Protein AF-A0A0M3IXS5-F1 (afdb_monomer)

Mean predicted aligned error: 4.79 Å

Radius of gyration: 13.01 Å; Cα contacts (8 Å, |Δi|>4): 58; chains: 1; bounding box: 32×35×32 Å

Structure (mmCIF, N/CA/C/O backbone):
data_AF-A0A0M3IXS5-F1
#
_entry.id   AF-A0A0M3IXS5-F1
#
loop_
_atom_site.group_PDB
_atom_site.id
_atom_site.type_symbol
_atom_site.label_atom_id
_atom_site.label_alt_id
_atom_site.label_comp_id
_atom_site.label_asym_id
_atom_site.label_entity_id
_atom_site.label_seq_id
_atom_site.pdbx_PDB_ins_code
_atom_site.Cartn_x
_atom_site.Cartn_y
_atom_site.Cartn_z
_atom_site.occupancy
_atom_site.B_iso_or_equiv
_atom_site.auth_seq_id
_atom_site.auth_comp_id
_atom_site.auth_asym_id
_atom_site.auth_atom_id
_atom_site.pdbx_PDB_model_num
ATOM 1 N N . MET A 1 1 ? 8.766 -19.323 12.053 1.00 35.88 1 MET A N 1
ATOM 2 C CA . MET A 1 1 ? 7.437 -18.855 11.611 1.00 35.88 1 MET A CA 1
ATOM 3 C C . MET A 1 1 ? 7.546 -17.342 11.543 1.00 35.88 1 MET A C 1
ATOM 5 O O . MET A 1 1 ? 7.684 -16.730 12.591 1.00 35.88 1 MET A O 1
ATOM 9 N N . HIS A 1 2 ? 7.694 -16.763 10.348 1.00 39.75 2 HIS A N 1
ATOM 10 C CA . HIS A 1 2 ? 7.790 -15.307 10.217 1.00 39.75 2 HIS A CA 1
ATOM 11 C C . HIS A 1 2 ? 6.407 -14.740 10.529 1.00 39.75 2 HIS A C 1
ATOM 13 O O . HIS A 1 2 ? 5.487 -14.898 9.733 1.00 39.75 2 HIS A O 1
ATOM 19 N N . VAL A 1 3 ? 6.251 -14.154 11.712 1.00 43.47 3 VAL A N 1
ATOM 20 C CA . VAL A 1 3 ? 5.142 -13.242 11.969 1.00 43.47 3 VAL A CA 1
ATOM 21 C C . VAL A 1 3 ? 5.447 -12.037 11.092 1.00 43.47 3 VAL A C 1
ATOM 23 O O . VAL A 1 3 ? 6.431 -11.337 11.314 1.00 43.47 3 VAL A O 1
ATOM 26 N N . SER A 1 4 ? 4.716 -11.877 9.998 1.00 57.75 4 SER A N 1
ATOM 27 C CA . SER A 1 4 ? 4.699 -10.608 9.290 1.00 57.75 4 SER A CA 1
ATOM 28 C C . SER A 1 4 ? 4.144 -9.580 10.275 1.00 57.75 4 SER A C 1
ATOM 30 O O . SER A 1 4 ? 2.976 -9.666 10.631 1.00 57.75 4 SER A O 1
ATOM 32 N N . ASP A 1 5 ? 4.981 -8.642 10.730 1.00 72.81 5 ASP A N 1
ATOM 33 C CA . ASP A 1 5 ? 4.638 -7.558 11.679 1.00 72.81 5 ASP A CA 1
ATOM 34 C C . ASP A 1 5 ? 3.503 -6.629 11.196 1.00 72.81 5 ASP A C 1
ATOM 36 O O . ASP A 1 5 ? 3.135 -5.674 11.875 1.00 72.81 5 ASP A O 1
ATOM 40 N N . LEU A 1 6 ? 2.957 -6.881 10.007 1.00 85.88 6 LEU A N 1
ATOM 41 C CA . LEU A 1 6 ? 1.911 -6.093 9.387 1.00 85.88 6 LEU A CA 1
ATOM 42 C C . LEU A 1 6 ? 0.639 -6.938 9.276 1.00 85.88 6 LEU A C 1
ATOM 44 O O . LEU A 1 6 ? 0.587 -7.887 8.491 1.00 85.88 6 LEU A O 1
ATOM 48 N N . ASP A 1 7 ? -0.379 -6.573 10.054 1.00 94.31 7 ASP A N 1
ATOM 49 C CA . ASP A 1 7 ? -1.723 -7.149 9.971 1.00 94.31 7 ASP A CA 1
ATOM 50 C C . ASP A 1 7 ? -2.470 -6.528 8.782 1.00 94.31 7 ASP A C 1
ATOM 52 O O . ASP A 1 7 ? -3.246 -5.579 8.916 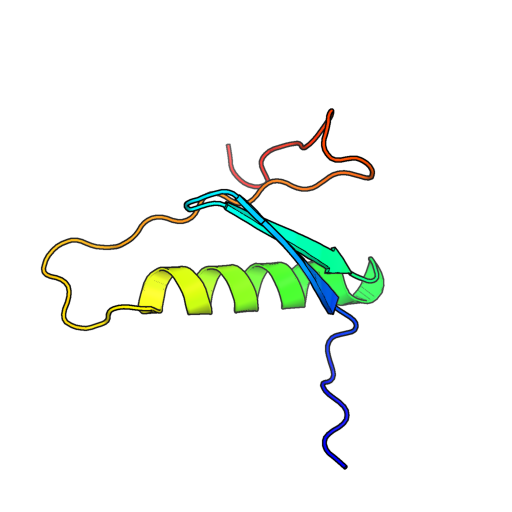1.00 94.31 7 ASP A O 1
ATOM 56 N N . ALA A 1 8 ? -2.119 -7.002 7.587 1.00 94.31 8 ALA A N 1
ATOM 57 C CA . ALA A 1 8 ? -2.653 -6.550 6.312 1.00 94.31 8 ALA A CA 1
ATOM 58 C C . ALA A 1 8 ? -2.754 -7.719 5.326 1.00 94.31 8 ALA A C 1
ATOM 60 O O . ALA A 1 8 ? -1.893 -8.604 5.284 1.00 94.31 8 ALA A O 1
ATOM 61 N N . ARG A 1 9 ? -3.789 -7.709 4.487 1.00 95.62 9 ARG A N 1
ATOM 62 C CA . ARG A 1 9 ? -4.068 -8.746 3.496 1.00 95.62 9 ARG A CA 1
ATOM 63 C C . ARG A 1 9 ? -4.596 -8.134 2.203 1.00 95.62 9 ARG A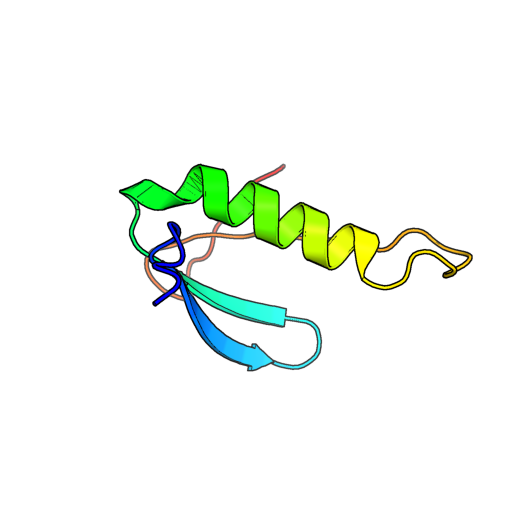 C 1
ATOM 65 O O . ARG A 1 9 ? -5.508 -7.316 2.211 1.00 95.62 9 ARG A O 1
ATOM 72 N N . ILE A 1 10 ? -4.080 -8.613 1.072 1.00 95.69 10 ILE A N 1
ATOM 73 C CA . ILE A 1 10 ? -4.674 -8.333 -0.239 1.00 95.69 10 ILE A CA 1
ATOM 74 C C . ILE A 1 10 ? -6.006 -9.084 -0.335 1.00 95.69 10 ILE A C 1
ATOM 76 O O . ILE A 1 10 ? -6.045 -10.316 -0.241 1.00 95.69 10 ILE A O 1
ATOM 80 N N . VAL A 1 11 ? -7.091 -8.339 -0.519 1.00 96.38 11 VAL A N 1
ATOM 81 C CA . VAL A 1 11 ? -8.447 -8.879 -0.681 1.00 96.38 11 VAL A CA 1
ATOM 82 C C . VAL A 1 11 ? -8.755 -9.108 -2.154 1.00 96.38 11 VAL A C 1
ATOM 84 O O . VAL A 1 11 ? -9.389 -10.104 -2.500 1.00 96.38 11 VAL A O 1
ATOM 87 N N . MET A 1 12 ? -8.293 -8.208 -3.026 1.00 95.56 12 MET A N 1
ATOM 88 C CA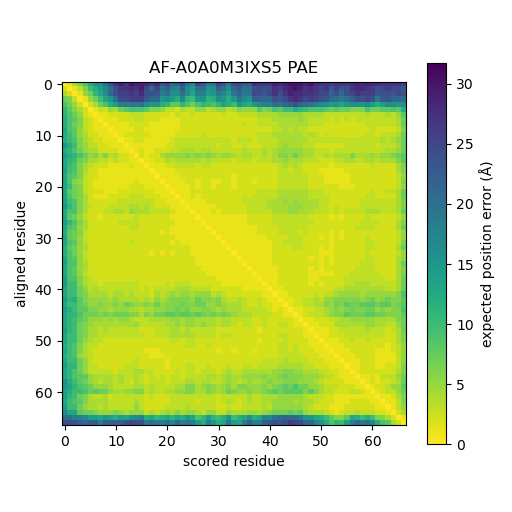 . MET A 1 12 ? -8.576 -8.268 -4.456 1.00 95.56 12 MET A CA 1
ATOM 89 C C . MET A 1 12 ? -7.561 -7.477 -5.279 1.00 95.56 12 MET A C 1
ATOM 91 O O . MET A 1 12 ? -6.941 -6.536 -4.789 1.00 95.56 12 MET A O 1
ATOM 95 N N . GLN A 1 13 ? -7.451 -7.840 -6.554 1.00 96.81 13 GLN A N 1
ATOM 96 C CA . GLN A 1 13 ? -6.800 -7.043 -7.582 1.00 96.81 13 GLN A CA 1
ATOM 97 C C . GLN A 1 13 ? -7.806 -6.743 -8.699 1.00 96.81 13 GLN A C 1
ATOM 99 O O . GLN A 1 13 ? -8.500 -7.649 -9.166 1.00 96.81 13 GLN A O 1
ATOM 104 N N . VAL A 1 14 ? -7.860 -5.488 -9.140 1.00 95.00 14 VAL A N 1
ATOM 105 C CA . VAL A 1 14 ? -8.682 -5.028 -10.263 1.00 95.00 14 VAL A CA 1
ATOM 106 C C . VAL A 1 14 ? -7.773 -4.277 -11.224 1.00 95.00 14 VAL A C 1
ATOM 108 O O . VAL A 1 14 ? -7.466 -3.113 -11.013 1.00 95.00 14 VAL A O 1
ATOM 111 N N . HIS A 1 15 ? -7.322 -4.956 -12.280 1.00 93.94 15 HIS A N 1
ATOM 112 C CA . HIS A 1 15 ? -6.333 -4.412 -13.216 1.00 93.94 15 HIS A CA 1
ATOM 113 C C . HIS A 1 15 ? -5.043 -3.945 -12.504 1.00 93.94 15 HIS A C 1
ATOM 115 O O . HIS A 1 15 ? -4.287 -4.780 -11.999 1.00 93.94 15 HIS A O 1
ATOM 121 N N . ASP A 1 16 ? -4.787 -2.639 -12.499 1.00 92.00 16 ASP A N 1
ATOM 122 C CA . ASP A 1 16 ? -3.653 -1.953 -11.877 1.00 92.00 16 ASP A CA 1
ATOM 123 C C . ASP A 1 16 ? -3.911 -1.540 -10.415 1.00 92.00 16 ASP A C 1
ATOM 125 O O . ASP A 1 16 ? -2.997 -1.065 -9.742 1.00 92.00 16 ASP A O 1
ATOM 129 N N . GLU A 1 17 ? -5.119 -1.775 -9.896 1.00 95.38 17 GLU A N 1
ATOM 130 C CA . GLU A 1 17 ? -5.505 -1.490 -8.515 1.00 95.38 17 GLU A CA 1
ATOM 131 C C . GLU A 1 17 ? -5.405 -2.740 -7.626 1.00 95.38 17 GLU A C 1
ATOM 133 O O . GLU A 1 17 ? -5.830 -3.841 -7.995 1.00 95.38 17 GLU A O 1
ATOM 138 N N . VAL A 1 18 ? -4.867 -2.564 -6.416 1.00 96.44 18 VAL A N 1
ATOM 139 C CA . VAL A 1 18 ? -4.783 -3.602 -5.379 1.00 96.44 18 VAL A CA 1
ATOM 140 C C . VAL A 1 18 ? -5.570 -3.138 -4.157 1.00 96.44 18 VAL A C 1
ATOM 142 O O . VAL A 1 18 ? -5.267 -2.100 -3.575 1.00 96.44 18 VAL A O 1
ATOM 145 N N . ILE A 1 19 ? -6.558 -3.932 -3.746 1.00 96.25 19 ILE A N 1
ATOM 146 C CA . ILE A 1 19 ? -7.376 -3.677 -2.558 1.00 96.25 19 ILE A CA 1
ATOM 147 C C . ILE A 1 19 ? -6.779 -4.429 -1.377 1.00 96.25 19 ILE A C 1
ATOM 149 O O . ILE A 1 19 ? -6.680 -5.661 -1.393 1.00 96.25 19 ILE A O 1
ATOM 153 N N . VAL A 1 20 ? -6.414 -3.684 -0.339 1.00 96.75 20 VAL A N 1
ATOM 154 C CA . VAL A 1 20 ? -5.823 -4.220 0.887 1.00 96.75 20 VAL A CA 1
ATOM 155 C C . VAL A 1 20 ? -6.755 -3.934 2.056 1.00 96.75 20 VAL A C 1
ATOM 157 O O . VAL A 1 20 ? -7.142 -2.791 2.285 1.00 96.75 20 VAL A O 1
ATOM 160 N N . GLU A 1 21 ? -7.096 -4.978 2.800 1.00 96.56 21 GLU A N 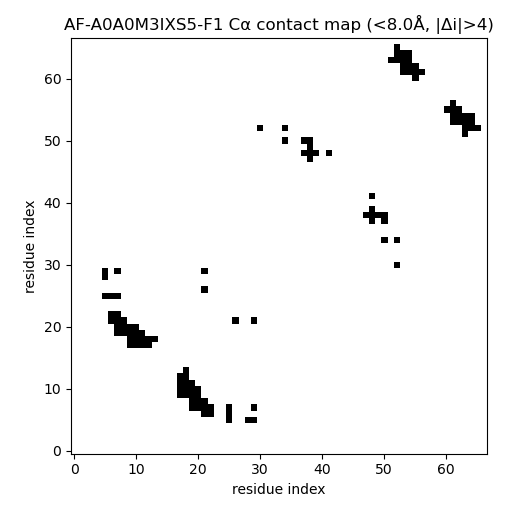1
ATOM 161 C CA . GLU A 1 21 ? -7.717 -4.866 4.118 1.00 96.56 21 GLU A CA 1
ATOM 162 C C . GLU A 1 21 ? -6.618 -4.970 5.168 1.00 96.56 21 GLU A C 1
ATOM 164 O O . GLU A 1 21 ? -5.724 -5.812 5.062 1.00 96.56 21 GLU A O 1
ATOM 169 N N . LEU A 1 22 ? -6.647 -4.092 6.162 1.00 95.62 22 LEU A N 1
ATOM 170 C CA . LEU A 1 22 ? -5.615 -4.027 7.186 1.00 95.62 22 LEU A CA 1
ATOM 171 C C . LEU A 1 22 ? -6.171 -3.495 8.499 1.00 95.62 22 LEU A C 1
ATOM 173 O O . LEU A 1 22 ? -7.176 -2.785 8.524 1.00 95.62 22 LEU A O 1
ATOM 177 N N . ASN A 1 23 ? -5.477 -3.813 9.584 1.00 94.94 23 ASN A N 1
ATOM 178 C CA . ASN A 1 23 ? -5.743 -3.241 10.893 1.00 94.94 23 ASN A CA 1
ATOM 179 C C . ASN A 1 23 ? -5.298 -1.774 10.937 1.00 94.94 23 ASN A C 1
ATOM 181 O O . ASN A 1 23 ? -4.159 -1.466 10.581 1.00 94.94 23 ASN A O 1
ATOM 185 N N . GLU A 1 24 ? -6.156 -0.874 11.424 1.00 93.69 24 GLU A N 1
ATOM 186 C CA . GLU A 1 24 ? -5.857 0.563 11.528 1.00 93.69 24 GLU A CA 1
ATOM 187 C C . GLU A 1 24 ? -4.547 0.852 12.279 1.00 93.69 24 GLU A C 1
ATOM 189 O O . GLU A 1 24 ? -3.829 1.790 11.930 1.00 93.69 24 GLU A O 1
ATOM 194 N N . ALA A 1 25 ? -4.176 0.012 13.252 1.00 94.62 25 ALA A N 1
ATOM 195 C CA . ALA A 1 25 ? -2.916 0.136 13.985 1.00 94.62 25 ALA A CA 1
ATOM 196 C C . ALA A 1 25 ? -1.670 0.027 13.083 1.00 94.62 25 ALA A C 1
ATOM 198 O O . ALA A 1 25 ? -0.615 0.563 13.419 1.00 94.62 25 ALA A O 1
ATOM 199 N N . CYS A 1 26 ? -1.786 -0.644 11.936 1.00 93.56 26 CYS A N 1
ATOM 200 C CA . CYS A 1 26 ? -0.715 -0.847 10.963 1.00 93.56 26 CYS A CA 1
ATOM 201 C C . CYS A 1 26 ? -0.791 0.121 9.770 1.00 93.56 26 CYS A C 1
ATOM 203 O O . CYS A 1 26 ? 0.027 0.004 8.857 1.00 93.56 26 CYS A O 1
ATOM 205 N N . PHE A 1 27 ? -1.748 1.057 9.750 1.00 93.81 27 PHE A N 1
ATOM 206 C CA . PHE A 1 27 ? -2.076 1.873 8.576 1.00 93.81 27 PHE A CA 1
ATOM 207 C C . PHE A 1 27 ? -0.868 2.605 7.978 1.00 93.81 27 PHE A C 1
ATOM 209 O O . PHE A 1 27 ? -0.558 2.427 6.803 1.00 93.81 27 PHE A O 1
ATOM 216 N N . SER A 1 28 ? -0.145 3.382 8.787 1.00 93.12 28 SER A N 1
ATOM 217 C CA . SER A 1 28 ? 0.998 4.179 8.320 1.00 93.12 28 SER A CA 1
ATOM 218 C C . SER A 1 28 ? 2.115 3.309 7.740 1.00 93.12 28 SER A C 1
ATOM 220 O O . SER A 1 28 ? 2.594 3.560 6.636 1.00 93.12 28 SER A O 1
ATOM 222 N N . THR A 1 29 ? 2.486 2.242 8.449 1.00 93.69 29 THR A N 1
ATOM 223 C CA . THR A 1 29 ? 3.521 1.298 8.008 1.00 93.69 29 THR A CA 1
ATOM 224 C C . THR A 1 29 ? 3.101 0.534 6.755 1.00 93.69 29 THR A C 1
ATOM 226 O O . THR A 1 29 ? 3.938 0.248 5.899 1.00 93.69 29 THR A O 1
ATOM 229 N N . ALA A 1 30 ? 1.817 0.192 6.627 1.00 94.25 30 ALA A N 1
ATOM 230 C CA . ALA A 1 30 ? 1.299 -0.494 5.454 1.00 94.25 30 ALA A CA 1
ATOM 231 C C . ALA A 1 30 ? 1.354 0.405 4.218 1.00 94.25 30 ALA A C 1
ATOM 233 O O . ALA A 1 30 ? 1.868 -0.029 3.191 1.00 94.25 30 ALA A O 1
ATOM 234 N N . VAL A 1 31 ? 0.888 1.651 4.336 1.00 94.81 31 VAL A N 1
ATOM 235 C CA . VAL A 1 31 ? 0.919 2.639 3.249 1.00 94.81 31 VAL A CA 1
ATOM 236 C C . VAL A 1 31 ? 2.347 2.841 2.747 1.00 94.81 31 VAL A C 1
ATOM 238 O O . VAL A 1 31 ? 2.589 2.659 1.559 1.00 94.81 31 VAL A O 1
ATOM 241 N N . GLU A 1 32 ? 3.304 3.105 3.642 1.00 94.75 32 GLU A N 1
ATOM 242 C CA . GLU A 1 32 ? 4.713 3.313 3.274 1.00 94.75 32 GLU A CA 1
ATOM 243 C C . GLU A 1 32 ? 5.308 2.098 2.541 1.00 94.75 32 GLU A C 1
ATOM 245 O O . GLU A 1 32 ? 5.973 2.231 1.509 1.00 94.75 32 GLU A O 1
ATOM 250 N N . ARG A 1 33 ? 5.049 0.885 3.047 1.00 94.75 33 ARG A N 1
ATOM 251 C CA . ARG A 1 33 ? 5.565 -0.351 2.442 1.00 94.75 33 ARG A CA 1
ATOM 252 C C . ARG A 1 33 ? 4.935 -0.642 1.087 1.00 94.75 33 ARG A C 1
ATOM 254 O O . ARG A 1 33 ? 5.652 -1.053 0.178 1.00 94.75 33 ARG A O 1
ATOM 261 N N . ILE A 1 34 ? 3.622 -0.460 0.961 1.00 95.00 34 ILE A N 1
ATOM 262 C CA . ILE A 1 34 ? 2.892 -0.690 -0.289 1.00 95.00 34 ILE A CA 1
ATOM 263 C C . ILE A 1 34 ? 3.345 0.323 -1.339 1.00 95.00 34 ILE A C 1
ATOM 265 O O . ILE A 1 34 ? 3.684 -0.076 -2.452 1.00 95.00 34 ILE A O 1
ATOM 269 N N . GLU A 1 35 ? 3.425 1.605 -0.977 1.00 95.06 35 GLU A N 1
ATOM 270 C CA . GLU A 1 35 ? 3.883 2.666 -1.873 1.00 95.06 35 GLU A CA 1
ATOM 271 C C . GLU A 1 35 ? 5.294 2.375 -2.385 1.00 95.06 35 GLU A C 1
ATOM 273 O O . GLU A 1 35 ? 5.518 2.306 -3.593 1.00 95.06 35 GLU A O 1
ATOM 278 N N . SER A 1 36 ? 6.230 2.105 -1.473 1.00 94.38 36 SER A N 1
ATOM 279 C CA . SER A 1 36 ? 7.615 1.791 -1.822 1.00 94.38 36 SER A CA 1
ATOM 280 C C . SER A 1 36 ? 7.726 0.543 -2.702 1.00 94.38 36 SER A C 1
ATOM 282 O O . SER A 1 36 ? 8.450 0.554 -3.699 1.00 94.38 36 SER A O 1
ATOM 284 N N . ALA A 1 37 ? 6.983 -0.522 -2.386 1.00 94.56 37 ALA A N 1
ATOM 285 C CA . ALA A 1 37 ? 6.994 -1.747 -3.179 1.00 94.56 37 ALA A CA 1
ATOM 286 C C . ALA A 1 37 ? 6.458 -1.522 -4.601 1.00 94.56 37 ALA A C 1
ATOM 28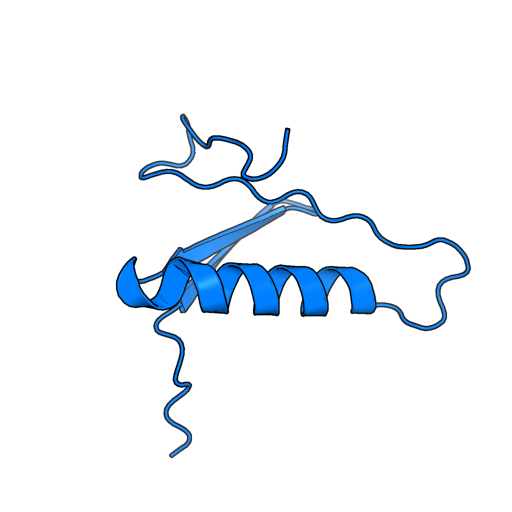8 O O . ALA A 1 37 ? 7.036 -2.037 -5.557 1.00 94.56 37 ALA A O 1
ATOM 289 N N . MET A 1 38 ? 5.384 -0.744 -4.754 1.00 95.12 38 MET A N 1
ATOM 290 C CA . MET A 1 38 ? 4.771 -0.480 -6.056 1.00 95.12 38 MET A CA 1
ATOM 291 C C . MET A 1 38 ? 5.585 0.513 -6.898 1.00 95.12 38 MET A C 1
ATOM 293 O O . MET A 1 38 ? 5.754 0.288 -8.096 1.00 95.12 38 MET A O 1
ATOM 297 N N . LEU A 1 39 ? 6.149 1.561 -6.287 1.00 94.62 39 LEU A N 1
ATOM 298 C CA . LEU A 1 39 ? 7.035 2.515 -6.969 1.00 94.62 39 LEU A CA 1
ATOM 299 C C . LEU A 1 39 ? 8.286 1.823 -7.528 1.00 94.62 39 LEU A C 1
ATOM 301 O O . LEU A 1 39 ? 8.729 2.136 -8.631 1.00 94.62 39 LEU A O 1
ATOM 305 N N . ASN A 1 40 ? 8.832 0.861 -6.781 1.00 94.75 40 ASN A N 1
ATOM 306 C CA . ASN A 1 40 ? 10.072 0.163 -7.122 1.00 94.75 40 ASN A CA 1
ATOM 307 C C . ASN A 1 40 ? 9.847 -1.217 -7.762 1.00 94.75 40 ASN A C 1
ATOM 309 O O . ASN A 1 40 ? 10.792 -1.998 -7.873 1.00 94.75 40 ASN A O 1
ATOM 313 N N . ALA A 1 41 ? 8.622 -1.534 -8.197 1.00 94.50 41 ALA A N 1
ATOM 314 C CA . ALA A 1 41 ? 8.291 -2.850 -8.748 1.00 94.50 41 ALA A CA 1
ATOM 315 C C . ALA A 1 41 ? 9.093 -3.193 -10.019 1.00 94.50 41 ALA A C 1
ATOM 317 O O . ALA A 1 41 ? 9.350 -4.366 -10.287 1.00 94.50 41 ALA A O 1
ATOM 318 N N . LEU A 1 42 ? 9.500 -2.178 -10.791 1.00 93.75 42 LEU A N 1
ATOM 319 C CA . LEU A 1 42 ? 10.307 -2.321 -12.004 1.00 93.75 42 LEU A CA 1
ATOM 320 C C . LEU A 1 42 ? 11.484 -1.325 -11.983 1.00 93.75 42 LEU A C 1
ATOM 322 O O . LEU A 1 42 ? 11.388 -0.255 -12.583 1.00 93.75 42 LEU A O 1
ATOM 326 N N . PRO A 1 43 ? 12.604 -1.652 -11.314 1.00 89.00 43 PRO A N 1
ATOM 327 C CA . PRO A 1 43 ? 13.720 -0.718 -11.124 1.00 89.00 43 PRO A CA 1
ATOM 328 C C . PRO A 1 43 ? 14.440 -0.333 -12.427 1.00 89.00 43 PRO A C 1
ATOM 330 O O . PRO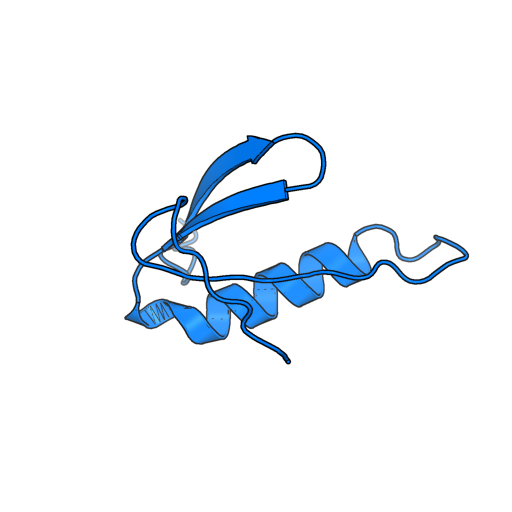 A 1 43 ? 15.057 0.724 -12.499 1.00 89.00 43 PRO A O 1
ATOM 333 N N . GLU A 1 44 ? 14.357 -1.169 -13.464 1.00 93.44 44 GLU A N 1
ATOM 334 C CA . GLU A 1 44 ? 14.966 -0.916 -14.779 1.00 93.44 44 GLU A CA 1
ATOM 335 C C . GLU A 1 44 ? 14.009 -0.215 -15.760 1.00 93.44 44 GLU A C 1
ATOM 337 O O . GLU A 1 44 ? 14.348 -0.012 -16.928 1.00 93.44 44 GLU A O 1
ATOM 342 N N . PHE A 1 45 ? 12.796 0.142 -15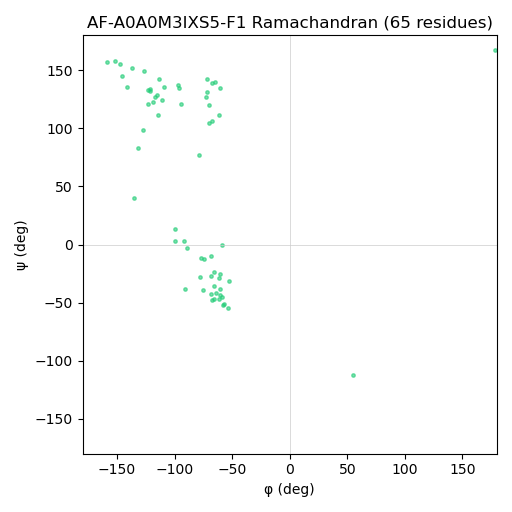.323 1.00 93.81 45 PHE A N 1
ATOM 343 C CA . PHE A 1 45 ? 11.826 0.782 -16.203 1.00 93.81 45 PHE A CA 1
ATOM 344 C C . PHE A 1 45 ? 12.259 2.232 -16.492 1.00 93.81 45 PHE A C 1
ATOM 346 O O . PHE A 1 45 ? 12.509 2.998 -15.562 1.00 93.81 45 PHE A O 1
ATOM 353 N N . PRO A 1 46 ? 12.356 2.649 -17.770 1.00 93.44 46 PRO A N 1
ATOM 354 C CA . PRO A 1 46 ? 12.905 3.958 -18.138 1.00 93.44 46 PRO A CA 1
ATOM 355 C C . PRO A 1 46 ? 12.029 5.146 -17.713 1.00 93.44 46 PRO A C 1
ATOM 357 O O . PRO A 1 46 ? 12.458 6.293 -17.826 1.00 93.44 46 PRO A O 1
ATOM 360 N N . VAL A 1 47 ? 10.804 4.891 -17.250 1.00 94.19 47 VAL A N 1
ATOM 361 C CA . VAL A 1 47 ? 9.864 5.900 -16.757 1.00 94.19 47 VAL A CA 1
ATOM 362 C C . VAL A 1 47 ? 9.501 5.551 -15.312 1.00 94.19 47 VAL A C 1
ATOM 364 O O . VAL A 1 47 ? 9.162 4.403 -15.058 1.00 94.19 47 VAL A O 1
ATOM 367 N N . PRO A 1 48 ? 9.526 6.490 -14.352 1.00 90.31 48 PRO A N 1
ATOM 368 C CA . PRO A 1 48 ? 9.119 6.193 -12.981 1.00 90.31 48 PRO A CA 1
ATOM 369 C C . PRO A 1 48 ? 7.659 5.736 -12.907 1.00 90.31 48 PRO A C 1
ATOM 371 O O . PRO A 1 48 ? 6.775 6.360 -13.502 1.00 90.31 48 PRO A O 1
ATOM 374 N N . LEU A 1 49 ? 7.395 4.670 -12.150 1.00 93.06 49 LEU A N 1
ATOM 375 C CA . LEU A 1 49 ? 6.029 4.297 -11.800 1.00 93.06 49 LEU A CA 1
ATOM 376 C C . LEU A 1 49 ? 5.484 5.309 -10.788 1.00 93.06 49 LEU A C 1
ATOM 378 O O . LEU A 1 49 ? 6.210 5.785 -9.921 1.00 93.06 49 LEU A O 1
ATOM 382 N N . SER A 1 50 ? 4.203 5.646 -10.909 1.00 93.00 50 SER A N 1
ATOM 383 C CA . SER A 1 50 ? 3.495 6.469 -9.927 1.00 93.00 50 SER A CA 1
ATOM 384 C C . SER A 1 50 ? 2.429 5.621 -9.254 1.00 93.00 50 SER A C 1
ATOM 386 O O . SER A 1 50 ? 1.815 4.769 -9.896 1.00 93.00 50 SER A O 1
ATOM 388 N N . VAL A 1 51 ? 2.227 5.837 -7.959 1.00 94.38 51 VAL A N 1
ATOM 389 C CA . VAL A 1 51 ? 1.275 5.075 -7.151 1.00 94.38 51 VAL A CA 1
ATOM 390 C C . VAL A 1 51 ? 0.295 6.057 -6.535 1.00 94.38 51 VAL A C 1
ATOM 392 O O . VAL A 1 51 ? 0.687 7.101 -6.020 1.00 94.38 51 VAL A O 1
ATOM 395 N N . LYS A 1 52 ? -0.995 5.737 -6.620 1.00 95.56 52 LYS A N 1
ATOM 396 C CA . LYS A 1 52 ? -2.063 6.493 -5.968 1.00 95.56 52 LYS A CA 1
ATOM 397 C C . LYS A 1 52 ? -2.629 5.626 -4.863 1.00 95.56 52 LYS A C 1
ATOM 399 O O . LYS A 1 52 ? -3.071 4.515 -5.134 1.00 95.56 52 LYS A O 1
ATOM 404 N N . ILE A 1 53 ? -2.636 6.143 -3.642 1.00 95.81 53 ILE A N 1
ATOM 405 C CA . ILE A 1 53 ? -3.184 5.427 -2.494 1.00 95.81 53 ILE A CA 1
ATOM 406 C C . ILE A 1 53 ? -4.391 6.194 -1.973 1.00 95.81 53 ILE A C 1
ATOM 408 O O . ILE A 1 53 ? -4.332 7.403 -1.737 1.00 95.81 53 ILE A O 1
ATOM 412 N N . SER A 1 54 ? -5.490 5.465 -1.815 1.00 96.25 54 SER A N 1
ATOM 413 C CA . SER A 1 54 ? -6.719 5.950 -1.197 1.00 96.25 54 SER A CA 1
ATOM 414 C C . SER A 1 54 ? -7.123 4.998 -0.078 1.00 96.25 54 SER A C 1
ATOM 416 O O . SER A 1 54 ? -6.847 3.802 -0.149 1.00 96.25 54 SER A O 1
ATOM 418 N N . SER A 1 55 ? -7.779 5.519 0.952 1.00 96.25 55 SER A N 1
ATOM 419 C CA . SER A 1 55 ? -8.210 4.737 2.112 1.00 96.25 55 SER A CA 1
ATOM 420 C C . SER A 1 55 ? -9.624 5.098 2.541 1.00 96.25 55 SER A C 1
ATOM 422 O O . SER A 1 55 ? -10.066 6.233 2.364 1.00 96.25 55 SER A O 1
ATOM 424 N N . GLY A 1 56 ? -10.323 4.142 3.138 1.00 95.44 56 GLY A N 1
ATOM 425 C CA . GLY A 1 56 ? -11.668 4.321 3.661 1.00 95.44 56 GLY A CA 1
ATOM 426 C C . GLY A 1 56 ? -12.194 3.019 4.249 1.00 95.44 56 GLY A C 1
ATOM 427 O O . GLY A 1 56 ? -11.625 1.952 4.039 1.00 95.44 56 GLY A O 1
ATOM 428 N N . THR A 1 57 ? -13.299 3.105 4.984 1.00 94.81 57 THR A N 1
ATOM 429 C CA . THR A 1 57 ? -13.939 1.944 5.627 1.00 94.81 57 THR A CA 1
ATOM 430 C C . THR A 1 57 ? -14.748 1.084 4.656 1.00 94.81 57 THR A C 1
ATOM 432 O O . THR A 1 57 ? -15.177 -0.014 4.997 1.00 94.81 57 THR A O 1
ATOM 435 N N . ASN A 1 58 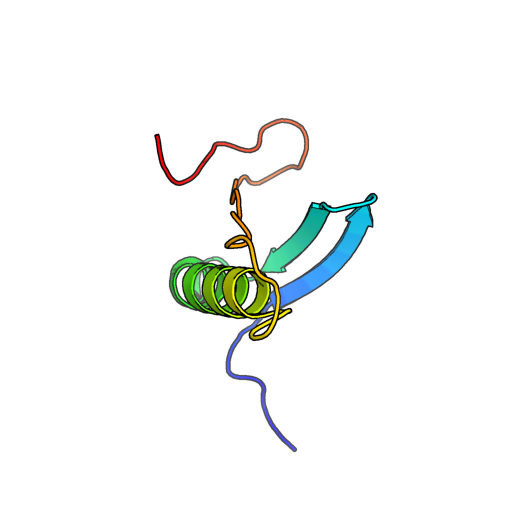? -14.989 1.585 3.446 1.00 93.31 58 ASN A N 1
ATOM 436 C CA . ASN A 1 58 ? -15.616 0.855 2.358 1.00 93.31 58 ASN A CA 1
ATOM 437 C C . ASN A 1 58 ? -15.042 1.334 1.020 1.00 93.31 58 ASN A C 1
ATOM 439 O O . ASN A 1 58 ? -14.578 2.468 0.891 1.00 93.31 58 ASN A O 1
ATOM 443 N N . TRP A 1 59 ? -15.116 0.468 0.015 1.00 90.81 59 TRP A N 1
ATOM 444 C CA . TRP A 1 59 ? -14.530 0.727 -1.298 1.00 90.81 59 TRP A CA 1
ATOM 445 C C . TRP A 1 59 ? -15.241 1.846 -2.081 1.00 90.81 59 TRP A C 1
ATOM 447 O O . TRP A 1 59 ? -14.617 2.543 -2.871 1.00 90.81 59 TRP A O 1
ATOM 457 N N . GLY A 1 60 ? -16.536 2.074 -1.835 1.00 92.38 60 GLY A N 1
ATOM 458 C CA . GLY A 1 60 ? -17.316 3.101 -2.535 1.00 92.38 60 GLY A CA 1
ATOM 459 C C . GLY A 1 60 ? -17.019 4.539 -2.097 1.00 92.38 60 GLY A C 1
ATOM 460 O O . GLY A 1 60 ? -17.457 5.473 -2.765 1.00 92.38 60 GLY A O 1
ATOM 461 N N . SER A 1 61 ? -16.300 4.732 -0.988 1.00 93.50 61 SER A N 1
ATOM 462 C CA . SER A 1 61 ? -16.026 6.051 -0.407 1.00 93.50 61 SER A CA 1
ATOM 463 C C . SER A 1 61 ? -14.563 6.221 0.016 1.00 93.50 61 SER A C 1
ATOM 465 O O . SER A 1 61 ? -14.285 6.768 1.086 1.00 93.50 61 SER A O 1
ATOM 467 N N . LEU A 1 62 ? -13.626 5.714 -0.789 1.00 94.75 62 LEU A N 1
ATOM 468 C CA . LEU A 1 62 ? -12.198 5.913 -0.543 1.00 94.75 62 LEU A CA 1
ATOM 469 C C . LEU A 1 62 ? -11.814 7.387 -0.726 1.00 94.75 62 LEU A C 1
ATOM 471 O O . LEU A 1 62 ? -12.250 8.045 -1.672 1.00 94.75 62 LEU A O 1
ATOM 475 N N . LEU A 1 63 ? -10.964 7.889 0.167 1.00 95.62 63 LEU A N 1
ATOM 476 C CA . LEU A 1 63 ? -10.387 9.227 0.092 1.00 95.62 63 LEU A CA 1
ATOM 477 C C . LEU A 1 63 ? -8.893 9.126 -0.244 1.00 95.62 63 LEU A C 1
ATOM 479 O O . LEU A 1 63 ? -8.207 8.290 0.353 1.00 95.62 63 LEU A O 1
ATOM 483 N N . PRO A 1 64 ? -8.376 9.947 -1.174 1.00 94.38 64 PRO A N 1
ATOM 484 C CA . PRO A 1 64 ? -6.955 9.957 -1.501 1.00 94.38 64 PRO A CA 1
ATOM 485 C C . PRO A 1 64 ? -6.131 10.424 -0.296 1.00 94.38 64 PRO A C 1
ATOM 487 O O . PRO A 1 64 ? -6.525 11.358 0.402 1.00 94.38 64 PRO A O 1
ATOM 490 N N . LEU A 1 65 ? -4.982 9.786 -0.060 1.00 87.56 65 LEU A N 1
ATOM 491 C CA . LEU A 1 65 ? -4.104 10.139 1.065 1.00 87.56 65 LEU A CA 1
ATOM 492 C C . LEU A 1 65 ? -3.273 11.399 0.815 1.00 87.56 65 LEU A C 1
ATOM 494 O O . LEU A 1 65 ? -2.958 12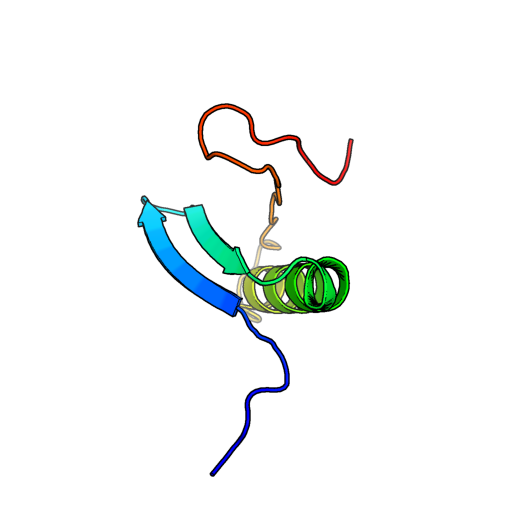.114 1.762 1.00 87.56 65 LEU A O 1
ATOM 498 N N . ASN A 1 66 ? -2.974 11.693 -0.451 1.00 70.19 66 ASN A N 1
ATOM 499 C CA . ASN A 1 66 ? -2.194 12.853 -0.871 1.00 70.19 66 ASN A CA 1
ATOM 500 C C . ASN A 1 66 ? -3.037 13.682 -1.860 1.00 70.19 66 ASN A C 1
ATOM 502 O O . ASN A 1 66 ? -3.472 13.150 -2.884 1.00 70.19 66 ASN A O 1
ATOM 506 N N . SER A 1 67 ? -3.293 14.956 -1.532 1.00 45.97 67 SER A N 1
ATOM 507 C CA . SER A 1 67 ? -3.830 15.987 -2.444 1.00 45.97 67 SER A CA 1
ATOM 508 C C . SER A 1 67 ? -2.713 16.915 -2.896 1.00 45.97 67 SER A C 1
ATOM 510 O O . SER A 1 67 ? -1.890 17.270 -2.023 1.00 45.97 67 SER A O 1
#

InterPro domains:
  IPR001098 DNA-directed DNA polymerase, family A, palm domain [PF00476] (4-60)
  IPR002298 DNA polymerase A [PTHR10133] (6-62)
  IPR043502 DNA/RNA polymerase superfamily [SSF56672] (5-61)

pLDDT: mean 89.81, std 13.7, range [35.88, 96.81]

Sequence (67 aa):
MHVSDLDARIVMQVHDEVIVELNEACFSTAVERIESAMLNALPEFPVPLSVKISSGTNWGSLLPLNS

Solvent-accessible surface area (backbone atoms only — not comparable to full-atom values): 4497 Å² total; per-residue (Å²): 131,86,74,68,93,56,63,61,43,80,76,48,74,59,93,94,45,73,43,68,51,62,45,76,93,37,45,71,65,48,52,55,52,51,49,52,51,59,42,54,69,56,82,85,50,96,61,86,58,83,79,87,59,61,51,60,99,47,86,94,63,53,42,67,76,75,133

Organism: Ascaris lumbricoides (NCBI:txid6252)

Secondary structure (DSSP, 8-state):
----S--EEEEEEETTEEEEEE-GGGHHHHHHHHHHHHHTS-TT-SS------EE-SSGGG-EES--

Foldseek 3Di:
DDPPPFQKDFPDDDPLDTDMDGDPVCVVVVVVVVQVCQQCVPVPDPDTDHDWDWDDPDPVDTDTPPD